Protein AF-A0ABD1VP17-F1 (afdb_monomer_lite)

pLDDT: mean 73.1, std 15.46, range [35.97, 94.31]

Radius of gyration: 28.02 Å; chains: 1; bounding box: 83×43×74 Å

Sequence (123 aa):
MDHGLDNQTLYDLFFMTDRHSEAEVRAVKKIEDAIHTIIIKRSRPDWLPFVPGASYWVPPRRHSYGVAEIVREFSNALTEEEFNSLTTFQGWPSSAFYLNRDASSHSKGVTRSINGSSSDKEG

Structure (mmCIF, N/CA/C/O backbone):
data_AF-A0ABD1VP17-F1
#
_entry.id   AF-A0ABD1VP17-F1
#
loop_
_atom_site.group_PDB
_atom_site.id
_atom_site.type_symbol
_atom_site.label_atom_id
_atom_site.label_alt_id
_atom_site.label_comp_id
_atom_site.label_asym_id
_atom_site.label_entity_id
_atom_site.label_seq_id
_atom_site.pdbx_PDB_ins_code
_atom_site.Cartn_x
_atom_site.Cartn_y
_atom_site.Cartn_z
_atom_site.occupancy
_atom_site.B_iso_or_equiv
_atom_site.auth_seq_id
_atom_site.auth_comp_id
_atom_site.auth_asym_id
_atom_site.auth_atom_id
_atom_site.pdbx_PDB_model_num
ATOM 1 N N . MET A 1 1 ? 22.890 2.481 43.446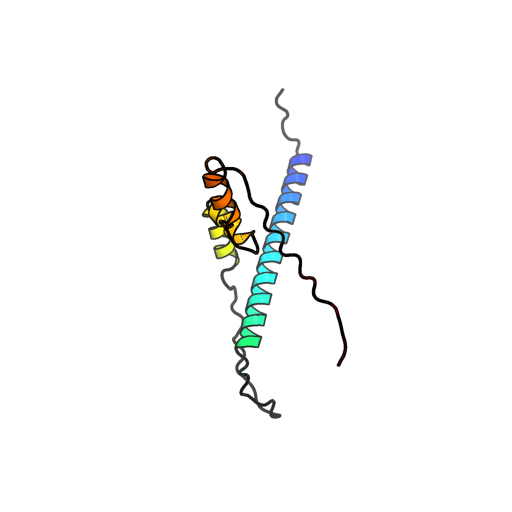 1.00 43.75 1 MET A N 1
ATOM 2 C CA . MET A 1 1 ? 23.647 1.472 42.685 1.00 43.75 1 MET A CA 1
ATOM 3 C C . MET A 1 1 ? 23.374 1.771 41.228 1.00 43.75 1 MET A C 1
ATOM 5 O O . MET A 1 1 ? 22.300 1.437 40.750 1.00 43.75 1 MET A O 1
ATOM 9 N N . ASP A 1 2 ? 24.273 2.516 40.589 1.00 55.53 2 ASP A N 1
ATOM 10 C CA . ASP A 1 2 ? 24.198 2.767 39.150 1.00 55.53 2 ASP A CA 1
ATOM 11 C C . ASP A 1 2 ? 24.651 1.498 38.432 1.00 55.53 2 ASP A C 1
ATOM 13 O O . ASP A 1 2 ? 25.828 1.137 38.464 1.00 55.53 2 ASP A O 1
ATOM 17 N N . HIS A 1 3 ? 23.704 0.784 37.830 1.00 59.47 3 HIS A N 1
ATOM 18 C CA . HIS A 1 3 ? 24.015 -0.307 36.918 1.00 59.47 3 HIS A CA 1
ATOM 19 C C . HIS A 1 3 ? 24.343 0.312 35.559 1.00 59.47 3 HIS A C 1
ATOM 21 O O . HIS A 1 3 ? 23.462 0.522 34.729 1.00 59.47 3 HIS A O 1
ATOM 27 N N . GLY A 1 4 ? 25.618 0.666 35.373 1.00 59.66 4 GLY A N 1
ATOM 28 C CA . GLY A 1 4 ? 26.149 1.043 34.068 1.00 59.66 4 GLY A CA 1
ATOM 29 C C . GLY A 1 4 ? 25.909 -0.095 33.080 1.00 59.66 4 GLY A C 1
ATOM 30 O O . GLY A 1 4 ? 26.311 -1.227 33.344 1.00 59.66 4 GLY A O 1
ATOM 31 N N . LEU A 1 5 ? 25.214 0.209 31.984 1.00 71.25 5 LEU A N 1
ATOM 32 C CA . LEU A 1 5 ? 24.965 -0.736 30.898 1.00 71.25 5 LEU A CA 1
ATOM 33 C C . LEU A 1 5 ? 26.312 -1.253 30.378 1.00 71.25 5 LEU A C 1
ATOM 35 O O . LEU A 1 5 ? 27.194 -0.473 30.015 1.00 71.25 5 LEU A O 1
ATOM 39 N N . ASP A 1 6 ? 26.492 -2.566 30.398 1.00 82.19 6 ASP A N 1
ATOM 40 C CA . ASP A 1 6 ? 27.673 -3.240 29.883 1.00 82.19 6 ASP A CA 1
ATOM 41 C C . ASP A 1 6 ? 27.679 -3.240 28.346 1.00 82.19 6 ASP A C 1
ATOM 43 O O . ASP A 1 6 ? 26.644 -3.213 27.685 1.00 82.19 6 ASP A O 1
ATOM 47 N N . ASN A 1 7 ? 28.865 -3.285 27.737 1.00 77.00 7 ASN A N 1
ATOM 48 C CA . ASN A 1 7 ? 28.983 -3.204 26.275 1.00 77.00 7 ASN A CA 1
ATOM 49 C C . ASN A 1 7 ? 28.226 -4.333 25.548 1.00 77.00 7 ASN A C 1
ATOM 51 O O . ASN A 1 7 ? 27.803 -4.143 24.412 1.00 77.00 7 ASN A O 1
ATOM 55 N N . GLN A 1 8 ? 28.028 -5.489 26.194 1.00 75.06 8 GLN A N 1
ATOM 56 C CA . GLN A 1 8 ? 27.281 -6.605 25.615 1.00 75.06 8 GLN A CA 1
ATOM 57 C C . GLN A 1 8 ? 25.791 -6.273 25.456 1.00 75.06 8 GLN A C 1
ATOM 59 O O . GLN A 1 8 ? 25.221 -6.551 24.403 1.00 75.06 8 GLN A O 1
ATOM 64 N N . THR A 1 9 ? 25.176 -5.613 26.442 1.00 79.12 9 THR A N 1
ATOM 65 C CA . THR A 1 9 ? 23.777 -5.172 26.333 1.00 79.12 9 THR A CA 1
ATOM 66 C C . THR A 1 9 ? 23.598 -4.056 25.308 1.00 79.12 9 THR A C 1
ATOM 68 O O . THR A 1 9 ? 22.570 -4.013 24.632 1.00 79.12 9 THR A O 1
ATOM 71 N N . LEU A 1 10 ? 24.609 -3.203 25.108 1.00 79.44 10 LEU A N 1
ATOM 72 C CA . LEU A 1 10 ? 24.603 -2.212 24.026 1.00 79.44 10 LEU A CA 1
ATOM 73 C C . LEU A 1 10 ? 24.636 -2.854 22.633 1.00 79.44 10 LEU A C 1
ATOM 75 O O . LEU A 1 10 ? 23.895 -2.411 21.755 1.00 79.44 10 LEU A O 1
ATOM 79 N N . TYR A 1 11 ? 25.441 -3.898 22.419 1.00 81.75 11 TYR A N 1
ATOM 80 C CA . TYR A 1 11 ? 25.446 -4.621 21.142 1.00 81.75 11 TYR A CA 1
ATOM 81 C C . TYR A 1 11 ? 24.136 -5.363 20.900 1.00 81.75 11 TYR A C 1
ATOM 83 O O . TYR A 1 11 ? 23.600 -5.283 19.797 1.00 81.75 11 TYR A O 1
ATOM 91 N N . ASP A 1 12 ? 23.591 -6.034 21.915 1.00 80.81 12 ASP A N 1
ATOM 92 C CA . ASP A 1 12 ? 22.309 -6.729 21.784 1.00 80.81 12 ASP A CA 1
ATOM 93 C C . ASP A 1 12 ? 21.174 -5.749 21.462 1.00 80.81 12 ASP A C 1
ATOM 95 O O . ASP A 1 12 ? 20.361 -6.026 20.579 1.00 80.81 12 ASP A O 1
ATOM 99 N N . LEU A 1 13 ? 21.144 -4.573 22.101 1.00 81.25 13 LEU A N 1
ATOM 100 C CA . LEU A 1 13 ? 20.166 -3.528 21.796 1.00 81.25 13 LEU A CA 1
ATOM 101 C C . LEU A 1 13 ? 20.353 -2.976 20.376 1.00 81.25 13 LEU A C 1
ATOM 103 O O . LEU A 1 13 ? 19.371 -2.860 19.645 1.00 81.25 13 LEU A O 1
ATOM 107 N N . PHE A 1 14 ? 21.596 -2.707 19.965 1.00 83.94 14 PHE A N 1
ATOM 108 C CA . PHE A 1 14 ? 21.926 -2.230 18.619 1.00 83.94 14 PHE A CA 1
ATOM 109 C C . PHE A 1 14 ? 21.496 -3.229 17.534 1.00 83.94 14 PHE A C 1
ATOM 111 O O . PHE A 1 14 ? 20.790 -2.861 16.594 1.00 83.94 14 PHE A O 1
ATOM 118 N N . PHE A 1 15 ? 21.836 -4.511 17.693 1.00 80.62 15 PHE A N 1
ATOM 119 C CA . PHE A 1 15 ? 21.408 -5.576 16.781 1.00 80.62 15 PHE A CA 1
ATOM 120 C C . PHE A 1 15 ? 19.888 -5.766 16.778 1.00 80.62 15 PHE A C 1
ATOM 122 O O . PHE A 1 15 ? 19.303 -6.073 15.739 1.00 80.62 15 PHE A O 1
ATOM 129 N N . MET A 1 16 ? 19.219 -5.585 17.919 1.00 77.12 16 MET A N 1
ATOM 130 C CA . MET A 1 16 ? 17.761 -5.659 17.993 1.00 77.12 16 MET A CA 1
ATOM 131 C C . MET A 1 16 ? 17.098 -4.505 17.231 1.00 77.12 16 MET A C 1
ATOM 133 O O . MET A 1 16 ? 16.157 -4.748 16.473 1.00 77.12 16 MET A O 1
ATOM 137 N N . THR A 1 17 ? 17.610 -3.277 17.366 1.00 76.38 17 THR A N 1
ATOM 138 C CA . THR A 1 17 ? 17.130 -2.111 16.607 1.00 76.38 17 THR A CA 1
ATOM 139 C C . THR A 1 17 ? 17.409 -2.226 15.111 1.00 76.38 17 THR A C 1
ATOM 141 O O . THR A 1 17 ? 16.541 -1.885 14.311 1.00 76.38 17 THR A O 1
ATOM 144 N N . ASP A 1 18 ? 18.562 -2.776 14.720 1.00 80.75 18 ASP A N 1
ATOM 145 C CA . ASP A 1 18 ? 18.911 -2.997 13.313 1.00 80.75 18 ASP A CA 1
ATOM 146 C C . ASP A 1 18 ? 17.946 -3.998 12.658 1.00 80.75 18 ASP A C 1
ATOM 148 O O . ASP A 1 18 ? 17.338 -3.699 11.629 1.00 80.75 18 ASP A O 1
ATOM 152 N N . ARG A 1 19 ? 17.661 -5.124 13.330 1.00 76.31 19 ARG A N 1
ATOM 153 C CA . ARG A 1 19 ? 16.650 -6.090 12.866 1.00 76.31 19 ARG A CA 1
ATOM 154 C C . AR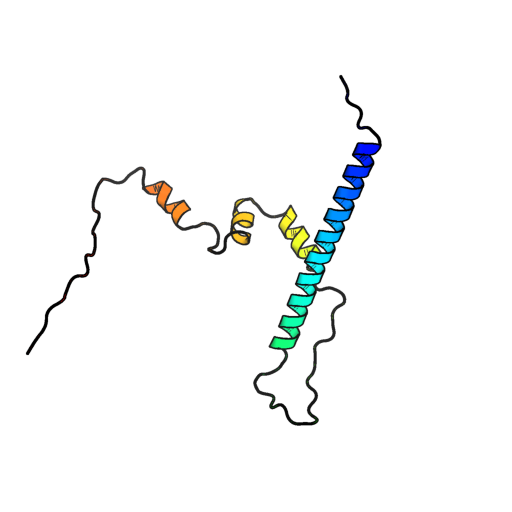G A 1 19 ? 15.239 -5.507 12.810 1.00 76.31 19 ARG A C 1
ATOM 156 O O . ARG A 1 19 ? 14.480 -5.865 11.909 1.00 76.31 19 ARG A O 1
ATOM 163 N N . HIS A 1 20 ? 14.877 -4.632 13.750 1.00 74.56 20 HIS A N 1
ATOM 164 C CA . HIS A 1 20 ? 13.587 -3.938 13.719 1.00 74.56 20 HIS A CA 1
ATOM 165 C C . HIS A 1 20 ? 13.494 -3.015 12.498 1.00 74.56 20 HIS A C 1
ATOM 167 O O . HIS A 1 20 ? 12.514 -3.071 11.757 1.00 74.56 20 HIS A O 1
ATOM 173 N N . SER A 1 21 ? 14.556 -2.256 12.219 1.00 83.12 21 SER A N 1
ATOM 174 C CA . SER A 1 21 ? 14.621 -1.379 11.048 1.00 83.12 21 SER A CA 1
ATOM 175 C C . SER A 1 21 ? 14.579 -2.156 9.723 1.00 83.12 21 SER A C 1
ATOM 177 O O . SER A 1 21 ? 13.873 -1.765 8.794 1.00 83.12 21 SER A O 1
ATOM 179 N N . GLU A 1 22 ? 15.243 -3.315 9.633 1.00 86.06 22 GLU A N 1
ATOM 180 C CA . GLU A 1 22 ? 15.200 -4.166 8.438 1.00 86.06 22 GLU A CA 1
ATOM 181 C C . GLU A 1 22 ? 13.785 -4.718 8.197 1.00 86.06 22 GLU A C 1
ATOM 183 O O . GLU A 1 22 ? 13.300 -4.765 7.059 1.00 86.06 22 GLU A O 1
ATOM 188 N N . ALA A 1 23 ? 13.100 -5.116 9.272 1.00 86.94 23 ALA A N 1
ATOM 189 C CA . ALA A 1 23 ? 11.725 -5.591 9.214 1.00 86.94 23 ALA A CA 1
ATOM 190 C C . ALA A 1 23 ? 10.765 -4.490 8.736 1.00 86.94 23 ALA A C 1
ATOM 192 O O . ALA A 1 23 ? 9.927 -4.758 7.871 1.00 86.94 23 ALA A O 1
ATOM 193 N N . GLU A 1 24 ? 10.922 -3.259 9.228 1.00 86.75 24 GLU A N 1
ATOM 194 C CA . GLU A 1 24 ? 10.152 -2.088 8.789 1.00 86.75 24 GLU A CA 1
ATOM 195 C C . GLU A 1 24 ? 10.373 -1.785 7.303 1.00 86.75 24 GLU A C 1
ATOM 197 O O . GLU A 1 24 ? 9.411 -1.694 6.537 1.00 86.75 24 GLU A O 1
ATOM 202 N N . VAL A 1 25 ? 11.630 -1.722 6.852 1.00 88.56 25 VAL A N 1
ATOM 203 C CA . VAL A 1 25 ? 11.973 -1.494 5.437 1.00 88.56 25 VAL A CA 1
ATOM 204 C C . VAL A 1 25 ? 11.365 -2.581 4.548 1.00 88.56 25 VAL A C 1
ATOM 206 O O . VAL A 1 25 ? 10.801 -2.298 3.485 1.00 88.56 25 VAL A O 1
ATOM 209 N N . ARG A 1 26 ? 11.418 -3.843 4.989 1.00 90.12 26 ARG A N 1
ATOM 210 C CA . ARG A 1 26 ? 10.816 -4.971 4.270 1.00 90.12 26 ARG A CA 1
ATOM 211 C C . ARG A 1 26 ? 9.289 -4.877 4.234 1.00 90.12 26 ARG A C 1
ATOM 213 O O . ARG A 1 26 ? 8.695 -5.241 3.217 1.00 90.12 26 ARG A O 1
ATOM 220 N N . ALA A 1 27 ? 8.650 -4.411 5.305 1.00 90.31 27 ALA A N 1
ATOM 221 C CA . ALA A 1 27 ? 7.204 -4.213 5.365 1.00 90.31 27 ALA A CA 1
ATOM 222 C C . ALA A 1 27 ? 6.749 -3.101 4.409 1.00 90.31 27 ALA A C 1
ATOM 224 O O . ALA A 1 27 ? 5.858 -3.336 3.592 1.00 90.31 27 ALA A O 1
ATOM 225 N N . VAL A 1 28 ? 7.416 -1.943 4.425 1.00 91.00 28 VAL A N 1
ATOM 226 C CA . VAL A 1 28 ? 7.136 -0.826 3.505 1.00 91.00 28 VAL A CA 1
ATOM 227 C C . VAL A 1 28 ? 7.281 -1.273 2.053 1.00 91.00 28 VAL A C 1
ATOM 229 O O . VAL A 1 28 ? 6.373 -1.063 1.250 1.00 91.00 28 VAL A O 1
ATOM 232 N N . LYS A 1 29 ? 8.366 -1.981 1.722 1.00 90.69 29 LYS A N 1
ATOM 233 C CA . LYS A 1 29 ? 8.590 -2.501 0.368 1.00 90.69 29 LYS A CA 1
ATOM 234 C C . LYS A 1 29 ? 7.472 -3.439 -0.094 1.00 90.69 29 LYS A C 1
ATOM 236 O O . LYS A 1 29 ? 7.027 -3.352 -1.235 1.00 90.69 29 LYS A O 1
ATOM 241 N N . LYS A 1 30 ? 6.980 -4.315 0.790 1.00 93.44 30 LYS A N 1
ATOM 242 C CA . LYS A 1 30 ? 5.841 -5.196 0.480 1.00 93.44 30 LYS A CA 1
ATOM 243 C C . LYS A 1 30 ? 4.568 -4.407 0.182 1.00 93.44 30 LYS A C 1
ATOM 245 O O . LYS A 1 30 ? 3.825 -4.790 -0.720 1.00 93.44 30 LYS A O 1
ATOM 250 N N . ILE A 1 31 ? 4.319 -3.321 0.913 1.00 94.31 31 ILE A N 1
ATOM 251 C CA . ILE A 1 31 ? 3.168 -2.442 0.671 1.00 94.31 31 ILE A CA 1
ATOM 252 C C . ILE A 1 31 ? 3.315 -1.745 -0.687 1.00 94.31 31 ILE A C 1
ATOM 254 O O . ILE A 1 31 ? 2.376 -1.755 -1.480 1.00 94.31 31 ILE A O 1
ATOM 258 N N . GLU A 1 32 ? 4.494 -1.209 -1.005 1.00 93.25 32 GLU A N 1
ATOM 259 C CA . GLU A 1 32 ? 4.767 -0.582 -2.305 1.00 93.25 32 GLU A CA 1
ATOM 260 C C . GLU A 1 32 ? 4.588 -1.556 -3.481 1.00 93.25 32 GLU A C 1
ATOM 262 O O . GLU A 1 32 ? 3.973 -1.209 -4.494 1.00 93.25 32 GLU A O 1
ATOM 267 N N . ASP A 1 33 ? 5.057 -2.797 -3.340 1.00 91.69 33 ASP A N 1
ATOM 268 C CA . ASP A 1 33 ? 4.863 -3.844 -4.346 1.00 91.69 33 ASP A CA 1
ATOM 269 C C . ASP A 1 33 ? 3.385 -4.236 -4.505 1.00 91.69 33 ASP A C 1
ATOM 271 O O . ASP A 1 33 ? 2.913 -4.459 -5.628 1.00 91.69 33 ASP A O 1
ATOM 275 N N . ALA A 1 34 ? 2.623 -4.277 -3.409 1.00 94.06 34 ALA A N 1
ATOM 276 C CA . ALA A 1 34 ? 1.184 -4.524 -3.448 1.00 94.06 34 ALA A CA 1
ATOM 277 C C . ALA A 1 34 ? 0.435 -3.385 -4.160 1.00 94.06 34 ALA A C 1
ATOM 279 O O . ALA A 1 34 ? -0.380 -3.652 -5.047 1.00 94.06 34 ALA A O 1
ATOM 280 N N . ILE A 1 35 ? 0.758 -2.125 -3.849 1.00 92.44 35 ILE A N 1
ATOM 281 C CA . ILE A 1 35 ? 0.203 -0.939 -4.520 1.00 92.44 35 ILE A CA 1
ATOM 282 C C . ILE A 1 35 ? 0.501 -0.993 -6.016 1.00 92.44 35 ILE A C 1
ATOM 284 O O . ILE A 1 35 ? -0.409 -0.848 -6.833 1.00 92.44 35 ILE A O 1
ATOM 288 N N . HIS A 1 36 ? 1.749 -1.267 -6.396 1.00 90.19 36 HIS A N 1
ATOM 289 C CA . HIS A 1 36 ? 2.121 -1.379 -7.802 1.00 90.19 36 HIS A CA 1
ATOM 290 C C . HIS A 1 36 ? 1.338 -2.490 -8.516 1.00 90.19 36 HIS A C 1
ATOM 292 O O . HIS A 1 36 ? 0.845 -2.291 -9.625 1.00 90.19 36 HIS A O 1
ATOM 298 N N . THR A 1 37 ? 1.152 -3.638 -7.859 1.00 88.75 37 THR A N 1
ATOM 299 C CA . THR A 1 37 ? 0.352 -4.749 -8.393 1.00 88.75 37 THR A CA 1
ATOM 300 C C . THR A 1 37 ? -1.102 -4.337 -8.624 1.00 88.75 37 THR A C 1
ATOM 302 O O . THR A 1 37 ? -1.677 -4.662 -9.665 1.00 88.75 37 THR A O 1
ATOM 305 N N . ILE A 1 38 ? -1.705 -3.606 -7.683 1.00 90.50 38 ILE A N 1
ATOM 306 C CA . ILE A 1 38 ? -3.069 -3.077 -7.817 1.00 90.50 38 ILE A CA 1
ATOM 307 C C . ILE A 1 38 ? -3.140 -2.088 -8.980 1.00 90.50 38 ILE A C 1
ATOM 309 O O . ILE A 1 38 ? -4.045 -2.195 -9.805 1.00 90.50 38 ILE A O 1
ATOM 313 N N . ILE A 1 39 ? -2.176 -1.171 -9.083 1.00 88.88 39 ILE A N 1
ATOM 314 C CA . ILE A 1 39 ? -2.095 -0.194 -10.172 1.00 88.88 39 ILE A CA 1
ATOM 315 C C . ILE A 1 39 ? -2.041 -0.908 -11.522 1.00 88.88 39 ILE A C 1
ATOM 317 O O . ILE A 1 39 ? -2.838 -0.578 -12.393 1.00 88.88 39 ILE A O 1
ATOM 321 N N . ILE A 1 40 ? -1.182 -1.918 -11.696 1.00 85.81 40 ILE A N 1
ATOM 322 C CA . ILE A 1 40 ? -1.113 -2.698 -12.943 1.00 85.81 40 ILE A CA 1
ATOM 323 C C . ILE A 1 40 ? -2.461 -3.355 -13.242 1.00 85.81 40 ILE A C 1
ATOM 325 O O . ILE A 1 40 ? -3.002 -3.187 -14.335 1.00 85.81 40 ILE A O 1
ATOM 329 N N . LYS A 1 41 ? -3.020 -4.086 -12.269 1.00 83.56 41 LYS A N 1
ATOM 330 C CA . LYS A 1 41 ? -4.270 -4.837 -12.452 1.00 83.56 41 LYS A CA 1
ATOM 331 C C . LYS A 1 41 ? -5.442 -3.930 -12.811 1.00 83.56 41 LYS A C 1
ATOM 333 O O . LYS A 1 41 ? -6.231 -4.299 -13.668 1.00 83.56 41 LYS A O 1
ATOM 338 N N . ARG A 1 42 ? -5.540 -2.758 -12.178 1.00 83.56 42 ARG A N 1
ATOM 339 C CA . ARG A 1 42 ? -6.605 -1.772 -12.422 1.00 83.56 42 ARG A CA 1
ATOM 340 C C . ARG A 1 42 ? -6.369 -0.920 -13.664 1.00 83.56 42 ARG A C 1
ATOM 342 O O . ARG A 1 42 ? -7.329 -0.415 -14.228 1.00 83.56 42 ARG A O 1
ATOM 349 N N . SER A 1 43 ? -5.114 -0.742 -14.075 1.00 79.06 43 SER A N 1
ATOM 350 C CA . SER A 1 43 ? -4.779 -0.031 -15.314 1.00 79.06 43 SER A CA 1
ATOM 351 C C . SER A 1 43 ? -5.029 -0.888 -16.548 1.00 79.06 43 SER A C 1
ATOM 353 O O . SER A 1 43 ? -5.145 -0.335 -17.638 1.00 79.06 43 SER A O 1
ATOM 355 N N . ARG A 1 44 ? -5.126 -2.220 -16.405 1.00 74.06 44 ARG A N 1
ATOM 356 C CA . ARG A 1 44 ? -5.573 -3.081 -17.498 1.00 74.06 44 ARG A CA 1
ATOM 357 C C . ARG A 1 44 ? -7.064 -2.822 -17.729 1.00 74.06 44 ARG A C 1
ATOM 359 O O . ARG A 1 44 ? -7.864 -3.121 -16.845 1.00 74.06 44 ARG A O 1
ATOM 366 N N . PRO A 1 45 ? -7.456 -2.295 -18.894 1.00 71.88 45 PRO A N 1
ATOM 367 C CA . PRO A 1 45 ? -8.859 -2.080 -19.160 1.00 71.88 45 PRO A CA 1
ATOM 368 C C . PRO A 1 45 ? -9.566 -3.415 -19.408 1.00 71.88 45 PRO A C 1
ATOM 370 O O . PRO A 1 45 ? -9.096 -4.235 -20.198 1.00 71.88 45 PRO A O 1
ATOM 373 N N . ASP A 1 46 ? -10.726 -3.612 -18.779 1.00 69.56 46 ASP A N 1
ATOM 374 C CA . ASP A 1 46 ? -11.567 -4.803 -18.983 1.00 69.56 46 ASP A CA 1
ATOM 375 C C . ASP A 1 46 ? -12.136 -4.893 -20.412 1.00 69.56 46 ASP A C 1
ATOM 377 O O . ASP A 1 46 ? -12.573 -5.953 -20.851 1.00 69.56 46 ASP A O 1
ATOM 381 N N . TRP A 1 47 ? -12.078 -3.788 -21.159 1.00 63.75 47 TRP A N 1
ATOM 382 C CA . TRP A 1 47 ? -12.531 -3.666 -22.543 1.00 63.75 47 TRP A CA 1
ATOM 383 C C . TRP A 1 47 ? -11.470 -4.028 -23.593 1.00 63.75 47 TRP A C 1
ATOM 385 O O . TRP A 1 47 ? -11.769 -3.963 -24.784 1.00 63.75 47 TRP A O 1
ATOM 395 N N . LEU A 1 48 ? -10.247 -4.411 -23.197 1.00 66.06 48 LEU A N 1
ATOM 396 C CA . LEU A 1 48 ? -9.206 -4.799 -24.151 1.00 66.06 48 LEU A CA 1
ATOM 397 C C . LEU A 1 48 ? -9.155 -6.333 -24.307 1.00 66.06 48 LEU A C 1
ATOM 399 O O . LEU A 1 48 ? -8.659 -7.020 -23.404 1.00 66.06 48 LEU A O 1
ATOM 403 N N . PRO A 1 49 ? -9.654 -6.899 -25.425 1.00 65.81 49 PRO A N 1
ATOM 404 C CA . PRO A 1 49 ? -9.505 -8.322 -25.697 1.00 65.81 49 PRO A CA 1
ATOM 405 C C . PRO A 1 49 ? -8.019 -8.668 -25.830 1.00 65.81 49 PRO A C 1
ATOM 407 O O . PRO A 1 49 ? -7.239 -7.906 -26.402 1.00 65.81 49 PRO A O 1
ATOM 410 N N . PHE A 1 50 ? -7.621 -9.829 -25.304 1.00 61.28 50 PHE A N 1
ATOM 411 C CA . PHE A 1 50 ? -6.289 -10.392 -25.523 1.00 61.28 50 PHE A CA 1
ATOM 412 C C . PHE A 1 50 ? -6.161 -10.817 -26.992 1.00 61.28 50 PHE A C 1
ATOM 414 O O . PHE A 1 50 ? -6.337 -11.982 -27.339 1.00 61.28 50 PHE A O 1
ATOM 421 N N . VAL A 1 51 ? -5.905 -9.848 -27.867 1.00 69.88 51 VAL A N 1
ATOM 422 C CA . VAL A 1 51 ? -5.595 -10.086 -29.275 1.00 69.88 51 VAL A CA 1
ATOM 423 C C . VAL A 1 51 ? -4.092 -10.356 -29.380 1.00 69.88 51 VAL A C 1
ATOM 425 O O . VAL A 1 51 ? -3.301 -9.564 -28.855 1.00 69.88 51 VAL A O 1
ATOM 428 N N . PRO A 1 52 ? -3.661 -11.445 -30.038 1.00 74.06 52 PRO A N 1
ATOM 429 C CA . PRO A 1 52 ? -2.247 -11.690 -30.295 1.00 74.06 52 PRO A CA 1
ATOM 430 C C . PRO A 1 52 ? -1.616 -10.480 -30.999 1.00 74.06 52 PRO A C 1
ATOM 432 O O . PRO A 1 52 ? -2.091 -10.059 -32.049 1.00 74.06 52 PRO A O 1
ATOM 435 N N . GLY A 1 53 ? -0.567 -9.902 -30.407 1.00 69.31 53 GLY A N 1
ATOM 436 C CA . GLY A 1 53 ? 0.117 -8.714 -30.937 1.00 69.31 53 GLY A CA 1
ATOM 437 C C . GLY A 1 53 ? -0.338 -7.366 -30.360 1.00 69.31 53 GLY A C 1
ATOM 438 O O . GLY A 1 53 ? 0.273 -6.350 -30.679 1.00 69.31 53 GLY A O 1
ATOM 439 N N . ALA A 1 54 ? -1.347 -7.328 -29.484 1.00 67.56 54 ALA A N 1
ATOM 440 C CA . ALA A 1 54 ? -1.704 -6.112 -28.756 1.00 67.56 54 ALA A CA 1
ATOM 441 C C . ALA A 1 54 ? -0.804 -5.924 -27.520 1.00 67.56 54 ALA A C 1
ATOM 443 O O . ALA A 1 54 ? -0.734 -6.790 -26.647 1.00 67.56 54 ALA A O 1
ATOM 444 N N . SER A 1 55 ? -0.136 -4.775 -27.421 1.00 73.06 55 SER A N 1
ATOM 445 C CA . SER A 1 55 ? 0.556 -4.326 -26.211 1.00 73.06 55 SER A CA 1
ATOM 446 C C . SER A 1 55 ? -0.308 -3.294 -25.482 1.00 73.06 55 SER A C 1
ATOM 448 O O . SER A 1 55 ? -0.851 -2.379 -26.098 1.00 73.06 55 SER A O 1
ATOM 450 N N . TYR A 1 56 ? -0.465 -3.446 -24.164 1.00 75.50 56 TYR A N 1
ATOM 451 C CA . TYR A 1 56 ? -1.124 -2.441 -23.329 1.00 75.50 56 TYR A CA 1
ATOM 452 C C . TYR A 1 56 ? -0.080 -1.651 -22.549 1.00 75.50 56 TYR A C 1
ATOM 454 O O . TYR A 1 56 ? 0.992 -2.158 -22.210 1.00 75.50 56 TYR A O 1
ATOM 462 N N . TRP A 1 57 ? -0.396 -0.389 -22.276 1.00 77.19 57 TRP A N 1
ATOM 463 C CA . TRP A 1 57 ? 0.471 0.456 -21.475 1.00 77.19 57 TRP A CA 1
ATOM 464 C C . TRP A 1 57 ? 0.484 -0.041 -20.027 1.00 77.19 57 TRP A C 1
ATOM 466 O O . TRP A 1 57 ? -0.546 -0.064 -19.352 1.00 77.19 57 TRP A O 1
ATOM 476 N N . VAL A 1 58 ? 1.662 -0.441 -19.555 1.00 74.88 58 VAL A N 1
ATOM 477 C CA . VAL A 1 58 ? 1.912 -0.732 -18.144 1.00 74.88 58 VAL A CA 1
ATOM 478 C C . VAL A 1 58 ? 2.507 0.529 -17.520 1.00 74.88 58 VAL A C 1
ATOM 480 O O . VAL A 1 58 ? 3.534 1.006 -18.012 1.00 74.88 58 VAL A O 1
ATOM 483 N N . PRO A 1 59 ? 1.913 1.071 -16.444 1.00 81.81 59 PRO A N 1
ATOM 484 C CA . PRO A 1 59 ? 2.501 2.191 -15.730 1.00 81.81 59 PRO A CA 1
ATOM 485 C C . PRO A 1 59 ? 3.933 1.856 -15.280 1.00 81.81 59 PRO A C 1
ATOM 487 O O . PRO A 1 59 ? 4.130 0.837 -14.607 1.00 81.81 59 PRO A O 1
ATOM 490 N N . PRO A 1 60 ? 4.940 2.681 -15.620 1.00 82.44 60 PRO A N 1
ATOM 491 C CA . PRO A 1 60 ? 6.310 2.444 -15.186 1.00 82.44 60 PRO A CA 1
ATOM 492 C C . PRO A 1 60 ? 6.400 2.457 -13.657 1.00 82.44 60 PRO A C 1
ATOM 494 O O . PRO A 1 60 ? 5.698 3.215 -12.979 1.00 82.44 60 PRO A O 1
ATOM 497 N N . ARG A 1 61 ? 7.273 1.606 -13.103 1.00 80.06 61 ARG A N 1
ATOM 498 C CA . ARG A 1 61 ? 7.533 1.576 -11.658 1.00 80.06 61 ARG A CA 1
ATOM 499 C C . ARG A 1 61 ? 8.067 2.933 -11.213 1.00 80.06 61 ARG A C 1
ATOM 501 O O . ARG A 1 61 ? 9.091 3.393 -11.709 1.00 80.06 61 ARG A O 1
ATOM 508 N N . ARG A 1 62 ? 7.377 3.555 -10.257 1.00 80.25 62 ARG A N 1
ATOM 509 C CA . ARG A 1 62 ? 7.916 4.699 -9.517 1.00 80.25 62 ARG A CA 1
ATOM 510 C C . ARG A 1 62 ? 8.994 4.199 -8.555 1.00 80.25 62 ARG A C 1
ATOM 512 O O . ARG A 1 62 ? 8.896 3.075 -8.067 1.00 80.25 62 ARG A O 1
ATOM 519 N N . HIS A 1 63 ? 10.010 5.024 -8.301 1.00 76.75 63 HIS A N 1
ATOM 520 C CA . HIS A 1 63 ? 11.103 4.684 -7.380 1.00 76.75 63 HIS A CA 1
ATOM 521 C C . HIS A 1 63 ? 10.625 4.504 -5.931 1.00 76.75 63 HIS A C 1
ATOM 523 O O . HIS A 1 63 ? 11.197 3.694 -5.211 1.00 76.75 63 HIS A O 1
ATOM 529 N N . SER A 1 64 ? 9.568 5.213 -5.531 1.00 83.31 64 SER A N 1
ATOM 530 C CA . SER A 1 64 ? 8.843 5.017 -4.274 1.00 83.31 64 SER A CA 1
ATOM 531 C C . SER A 1 64 ? 7.421 5.571 -4.406 1.00 83.31 64 SER A C 1
ATOM 533 O O . SER A 1 64 ? 7.149 6.420 -5.265 1.00 83.31 64 SER A O 1
ATOM 535 N N . TYR A 1 65 ? 6.502 5.085 -3.572 1.00 84.50 65 TYR A N 1
ATOM 536 C CA . TYR A 1 65 ? 5.130 5.611 -3.481 1.00 84.50 65 TYR A CA 1
ATOM 537 C C . TYR A 1 65 ? 4.930 6.522 -2.264 1.00 84.50 65 TYR A C 1
ATOM 539 O O . TYR A 1 65 ? 3.803 6.910 -1.978 1.00 84.50 65 TYR A O 1
ATOM 547 N N . GLY A 1 66 ? 6.006 6.853 -1.541 1.00 89.69 66 GLY A N 1
ATOM 548 C CA . GLY A 1 66 ? 5.936 7.674 -0.327 1.00 89.69 66 GLY A CA 1
ATOM 549 C C . GLY A 1 66 ? 5.320 6.947 0.873 1.00 89.69 66 GLY A C 1
ATOM 550 O O . GLY A 1 66 ? 4.953 7.584 1.853 1.00 89.69 66 GLY A O 1
ATOM 551 N N . VAL A 1 67 ? 5.218 5.612 0.833 1.00 90.75 67 VAL A N 1
ATOM 552 C CA . VAL A 1 67 ? 4.558 4.826 1.893 1.00 90.75 67 VAL A CA 1
ATOM 553 C C . VAL A 1 67 ? 5.245 5.016 3.246 1.00 90.75 67 VAL A C 1
ATOM 555 O O . VAL A 1 67 ? 4.563 5.125 4.257 1.00 90.75 67 VAL A O 1
ATOM 558 N N . ALA A 1 68 ? 6.577 5.109 3.276 1.00 89.00 68 ALA A N 1
ATOM 559 C CA . ALA A 1 68 ? 7.322 5.352 4.513 1.00 89.00 68 ALA A CA 1
ATOM 560 C C . ALA A 1 68 ? 6.968 6.698 5.170 1.00 89.00 68 ALA A C 1
ATOM 562 O O . ALA A 1 68 ? 6.860 6.778 6.390 1.00 89.00 68 ALA A O 1
ATOM 563 N N . GLU A 1 69 ? 6.769 7.748 4.369 1.00 88.88 69 GLU A N 1
ATOM 564 C CA . GLU A 1 69 ? 6.390 9.074 4.864 1.00 88.88 69 GLU A CA 1
ATOM 565 C C . GLU A 1 69 ? 4.980 9.058 5.447 1.00 88.88 69 GLU A C 1
ATOM 567 O O . GLU A 1 69 ? 4.778 9.530 6.560 1.00 88.88 69 GLU A O 1
ATOM 572 N N . ILE A 1 70 ? 4.050 8.407 4.753 1.00 88.69 70 ILE A N 1
ATOM 573 C CA . ILE A 1 70 ? 2.671 8.227 5.205 1.00 88.69 70 ILE A CA 1
ATOM 574 C C . ILE A 1 70 ? 2.622 7.431 6.521 1.00 88.69 70 ILE A C 1
ATOM 576 O O . ILE A 1 70 ? 1.969 7.842 7.476 1.00 88.69 70 ILE A O 1
ATOM 580 N N . VAL A 1 71 ? 3.348 6.310 6.610 1.00 87.25 71 VAL A N 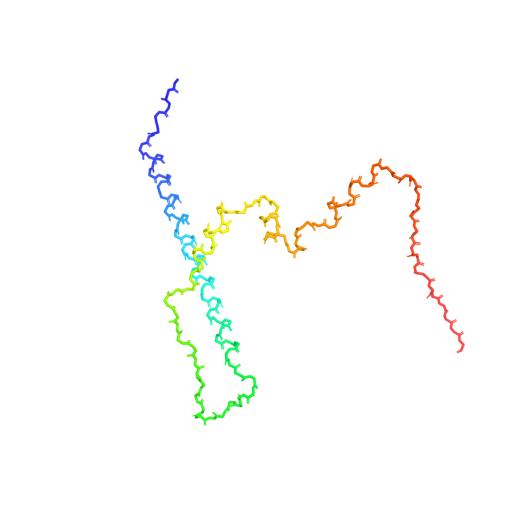1
ATOM 581 C CA . VAL A 1 71 ? 3.431 5.504 7.843 1.00 87.25 71 VAL A CA 1
ATOM 582 C C . VAL A 1 71 ? 4.004 6.328 8.997 1.00 87.25 71 VAL A C 1
ATOM 584 O O . VAL A 1 71 ? 3.483 6.254 10.108 1.00 87.25 71 VAL A O 1
ATOM 587 N N . ARG A 1 72 ? 5.028 7.147 8.730 1.00 86.50 72 ARG A N 1
ATOM 588 C CA . ARG A 1 72 ? 5.633 8.052 9.714 1.00 86.50 72 ARG A CA 1
ATOM 589 C C . ARG A 1 72 ? 4.671 9.149 10.170 1.00 86.50 72 ARG A C 1
ATOM 591 O O . ARG A 1 72 ? 4.669 9.498 11.348 1.00 86.50 72 ARG A O 1
ATOM 598 N N . GLU A 1 73 ? 3.901 9.739 9.263 1.00 87.00 73 GLU A N 1
ATOM 599 C CA . GLU A 1 73 ? 2.896 10.745 9.619 1.00 87.00 73 GLU A CA 1
ATOM 600 C C . GLU A 1 73 ? 1.844 10.136 10.542 1.00 87.00 73 GLU A C 1
ATOM 602 O O . GLU A 1 73 ? 1.580 10.674 11.615 1.00 87.00 73 GLU A O 1
ATOM 607 N N . PHE A 1 74 ? 1.335 8.954 10.199 1.00 82.44 74 PHE A N 1
ATOM 608 C CA . PHE A 1 74 ? 0.369 8.254 11.035 1.00 82.44 74 PHE A CA 1
ATOM 609 C C . PHE A 1 74 ? 0.944 7.851 12.396 1.00 82.44 74 PHE A C 1
ATOM 611 O O . PHE A 1 74 ? 0.302 8.074 13.417 1.00 82.44 74 PHE A O 1
ATOM 618 N N . SER A 1 75 ? 2.170 7.333 12.467 1.00 80.94 75 SER A N 1
ATOM 619 C CA . SER A 1 75 ? 2.747 6.896 13.744 1.00 80.94 75 SER A CA 1
ATOM 620 C C . SER A 1 75 ? 2.982 8.029 14.752 1.00 80.94 75 SER A C 1
ATOM 622 O O . SER A 1 75 ? 3.077 7.754 15.942 1.00 80.94 75 SER A O 1
ATOM 624 N N . ASN A 1 76 ? 3.105 9.280 14.294 1.00 79.12 76 ASN A N 1
ATOM 625 C CA . ASN A 1 76 ? 3.447 10.420 15.152 1.00 79.12 76 ASN A CA 1
ATOM 626 C C . ASN A 1 76 ? 2.292 11.408 15.373 1.00 79.12 76 ASN A C 1
ATOM 628 O O . ASN A 1 76 ? 2.332 12.161 16.344 1.00 79.12 76 ASN A O 1
ATOM 632 N N . ALA A 1 77 ? 1.301 11.444 14.478 1.00 79.44 77 ALA A N 1
ATOM 633 C CA . ALA A 1 77 ? 0.246 12.459 14.493 1.00 79.44 77 ALA A CA 1
ATOM 634 C C . ALA A 1 77 ? -1.116 11.959 14.999 1.00 79.44 77 ALA A C 1
ATOM 636 O O . ALA A 1 77 ? -2.003 12.781 15.212 1.00 79.44 77 ALA A O 1
ATOM 637 N N . LEU A 1 78 ? -1.305 10.647 15.176 1.00 78.00 78 LEU A N 1
ATOM 638 C CA . LEU A 1 78 ? -2.610 10.093 15.536 1.00 78.00 78 LEU A CA 1
ATOM 639 C C . LEU A 1 78 ? -2.868 10.172 17.041 1.00 78.00 78 LEU A C 1
ATOM 641 O O . LEU A 1 78 ? -2.076 9.702 17.860 1.00 78.00 78 LEU A O 1
ATOM 645 N N . THR A 1 79 ? -4.029 10.710 17.398 1.00 83.44 79 THR A N 1
ATOM 646 C CA . THR A 1 79 ? -4.617 10.534 18.727 1.00 83.44 79 THR A CA 1
ATOM 647 C C . THR A 1 79 ? -5.054 9.078 18.930 1.00 83.44 79 THR A 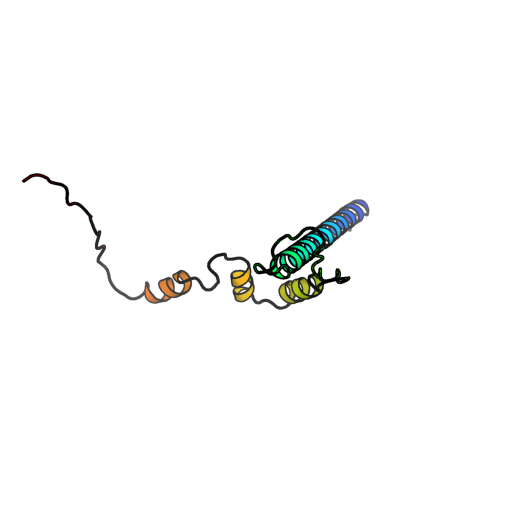C 1
ATOM 649 O O . THR A 1 79 ? -5.239 8.325 17.971 1.00 83.44 79 THR A O 1
ATOM 652 N N . GLU A 1 80 ? -5.236 8.655 20.185 1.00 81.31 80 GLU A N 1
ATOM 653 C CA . GLU A 1 80 ? -5.641 7.279 20.520 1.00 81.31 80 GLU A CA 1
ATOM 654 C C . GLU A 1 80 ? -6.930 6.853 19.790 1.00 81.31 80 GLU A C 1
ATOM 656 O O . GLU A 1 80 ? -7.028 5.738 19.275 1.00 81.31 80 GLU A O 1
ATOM 661 N N . GLU A 1 81 ? -7.900 7.762 19.673 1.00 79.69 81 GLU A N 1
ATOM 662 C CA . GLU A 1 81 ? -9.165 7.505 18.977 1.00 79.69 81 GLU A CA 1
ATOM 663 C C . GLU A 1 81 ? -8.967 7.271 17.468 1.00 79.69 81 GLU A C 1
ATOM 665 O O . GLU A 1 81 ? -9.585 6.383 16.869 1.00 79.69 81 GLU A O 1
ATOM 670 N N . GLU A 1 82 ? -8.071 8.024 16.833 1.00 79.56 82 GLU A N 1
ATOM 671 C CA . GLU A 1 82 ? -7.776 7.875 15.406 1.00 79.56 82 GLU A CA 1
ATOM 672 C C . GLU A 1 82 ? -6.960 6.605 15.137 1.00 79.56 82 GLU A C 1
ATOM 674 O O . GLU A 1 82 ? -7.202 5.899 14.156 1.00 79.56 82 GLU A O 1
ATOM 679 N N . PHE A 1 83 ? -6.054 6.238 16.045 1.00 83.94 83 PHE A N 1
ATOM 680 C CA . PHE A 1 83 ? -5.344 4.962 15.985 1.00 83.94 83 PHE A CA 1
ATOM 681 C C . PHE A 1 83 ? -6.306 3.768 16.075 1.00 83.94 83 PHE A C 1
ATOM 683 O O . PHE A 1 83 ? -6.200 2.807 15.304 1.00 83.94 83 PHE A O 1
ATOM 690 N N . ASN A 1 84 ? -7.306 3.846 16.956 1.00 80.06 84 ASN A N 1
ATOM 691 C CA . ASN A 1 84 ? -8.349 2.826 17.069 1.00 80.06 84 ASN A CA 1
ATOM 692 C C . ASN A 1 84 ? -9.175 2.704 15.778 1.00 80.06 84 ASN A C 1
ATOM 694 O O . ASN A 1 84 ? -9.614 1.605 15.432 1.00 80.06 84 ASN A O 1
ATOM 698 N N . SER A 1 85 ? -9.326 3.793 15.018 1.00 80.06 85 SER A N 1
ATOM 699 C CA . SER A 1 85 ? -9.997 3.778 13.709 1.00 80.06 85 SER A CA 1
ATOM 700 C C . SER A 1 85 ? -9.218 2.992 12.651 1.00 80.06 85 SER A C 1
ATOM 702 O O . SER A 1 85 ? -9.832 2.352 11.800 1.00 80.06 85 SER A O 1
ATOM 704 N N . LEU A 1 86 ? -7.882 3.006 12.704 1.00 79.31 86 LEU A N 1
ATOM 705 C CA . LEU A 1 86 ? -7.029 2.270 11.761 1.00 79.31 86 LEU A CA 1
ATOM 706 C C . LEU A 1 86 ? -6.893 0.787 12.108 1.00 79.31 86 LEU A C 1
ATOM 708 O O . LEU A 1 86 ? -6.767 -0.052 11.218 1.00 79.31 86 LEU A O 1
ATOM 712 N N . THR A 1 87 ? -6.882 0.461 13.398 1.00 80.62 87 THR A N 1
ATOM 713 C CA . THR A 1 87 ? -6.653 -0.911 13.873 1.00 80.62 87 THR A CA 1
ATOM 714 C C . THR A 1 87 ? -7.931 -1.744 13.942 1.00 80.62 87 THR A C 1
ATOM 716 O O . THR A 1 87 ? -7.866 -2.975 13.894 1.00 80.62 87 THR A O 1
ATOM 719 N N . THR A 1 88 ? -9.101 -1.101 14.002 1.00 81.25 88 THR A N 1
ATOM 720 C CA . THR A 1 88 ? -10.392 -1.784 14.134 1.00 81.25 88 THR A CA 1
ATOM 721 C C . THR A 1 88 ? -11.048 -2.013 12.776 1.00 81.25 88 THR A C 1
ATOM 723 O O . THR A 1 88 ? -11.373 -1.075 12.058 1.00 81.25 88 THR A O 1
ATOM 726 N N . PHE A 1 89 ? -11.354 -3.272 12.451 1.00 79.12 89 PHE A N 1
ATOM 727 C CA . PHE A 1 89 ? -12.025 -3.642 11.194 1.00 79.12 89 PHE A CA 1
ATOM 728 C C . PHE A 1 89 ? -13.411 -2.989 11.008 1.00 79.12 89 PHE A C 1
ATOM 730 O O . PHE A 1 89 ? -13.826 -2.725 9.884 1.00 79.12 89 PHE A O 1
ATOM 737 N N . GLN A 1 90 ? -14.134 -2.735 12.105 1.00 77.88 90 GLN A N 1
ATOM 738 C CA . GLN A 1 90 ? -15.459 -2.096 12.103 1.00 77.88 90 GLN A CA 1
ATOM 739 C C . GLN A 1 90 ? -15.406 -0.558 12.195 1.00 77.88 90 GLN A C 1
ATOM 741 O O . GLN A 1 90 ? -16.457 0.081 12.194 1.00 77.88 90 GLN A O 1
ATOM 746 N N . GLY A 1 91 ? -14.208 0.032 12.253 1.00 74.88 91 GLY A N 1
ATOM 747 C CA . GLY A 1 91 ? -14.005 1.454 12.522 1.00 74.88 91 GLY A CA 1
ATOM 748 C C . GLY A 1 91 ? -14.164 1.828 14.002 1.00 74.88 91 GLY A C 1
ATOM 749 O O . GLY A 1 91 ? -14.620 1.034 14.828 1.00 74.88 91 GLY A O 1
ATOM 750 N N . TRP A 1 92 ? -13.766 3.056 14.332 1.00 79.25 92 TRP A N 1
ATOM 751 C CA . TRP A 1 92 ? -13.943 3.687 15.640 1.00 79.25 92 TRP A CA 1
ATOM 752 C C . TRP A 1 92 ? -14.642 5.048 15.446 1.00 79.25 92 TRP A C 1
ATOM 754 O O . TRP A 1 92 ? -14.371 5.715 14.448 1.00 79.25 92 TRP A O 1
ATOM 764 N N . PRO A 1 93 ? -15.544 5.477 16.348 1.00 77.12 93 PRO A N 1
ATOM 765 C CA . PRO A 1 93 ? -16.037 4.749 17.514 1.00 77.12 93 PRO A CA 1
ATOM 766 C C . PRO A 1 93 ? -17.060 3.667 17.142 1.00 77.12 93 PRO A C 1
ATOM 768 O O . PRO A 1 93 ? -17.898 3.842 16.258 1.00 77.12 93 PRO A O 1
ATOM 771 N N . SER A 1 94 ? -17.014 2.537 17.853 1.00 70.12 94 SER A N 1
ATOM 772 C CA . SER A 1 94 ? -18.046 1.501 17.716 1.00 70.12 94 SER A CA 1
ATOM 773 C C . SER A 1 94 ? -19.357 1.950 18.374 1.00 70.12 94 SER A C 1
ATOM 775 O O . SER A 1 94 ? -19.347 2.703 19.348 1.00 70.12 94 SER A O 1
ATOM 777 N N . SER A 1 95 ? -20.505 1.455 17.903 1.00 66.44 95 SER A N 1
ATOM 778 C CA . SER A 1 95 ? -21.820 1.779 18.487 1.00 66.44 95 SER A CA 1
ATO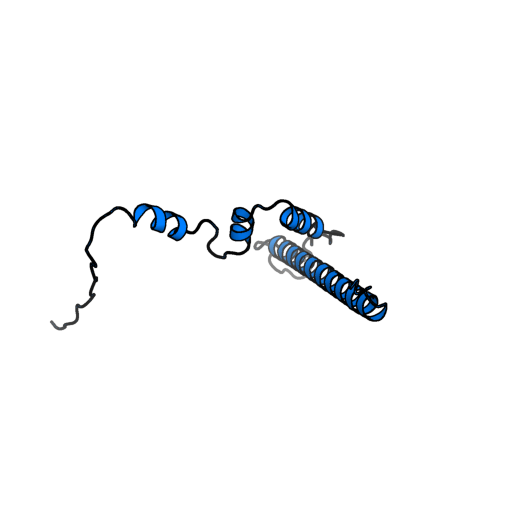M 779 C C . SER A 1 95 ? -21.936 1.430 19.981 1.00 66.44 95 SER A C 1
ATOM 781 O O . SER A 1 95 ? -22.684 2.082 20.710 1.00 66.44 95 SER A O 1
ATOM 783 N N . ALA A 1 96 ? -21.145 0.467 20.469 1.00 68.06 96 ALA A N 1
ATOM 784 C CA . ALA A 1 96 ? -21.038 0.131 21.889 1.00 68.06 96 ALA A CA 1
ATOM 785 C C . ALA A 1 96 ? -20.497 1.288 22.750 1.00 68.06 96 ALA A C 1
ATOM 787 O O . ALA A 1 96 ? -20.832 1.370 23.932 1.00 68.06 96 ALA A O 1
ATOM 788 N N . PHE A 1 97 ? -19.720 2.205 22.162 1.00 68.44 97 PHE A N 1
ATOM 789 C CA . PHE A 1 97 ? -19.213 3.394 22.848 1.00 68.44 97 PHE A CA 1
ATOM 790 C C . PHE A 1 97 ? -20.351 4.314 23.316 1.00 68.44 97 PHE A C 1
ATOM 792 O O . PHE A 1 97 ? -20.308 4.839 24.426 1.00 68.44 97 PHE A O 1
ATOM 799 N N . TYR A 1 98 ? -21.410 4.458 22.513 1.00 70.88 98 TYR A N 1
ATOM 800 C CA . TYR A 1 98 ? -22.563 5.295 22.865 1.00 70.88 98 TYR A CA 1
ATOM 801 C C . TYR A 1 98 ? -23.602 4.551 23.711 1.00 70.88 98 TYR A C 1
ATOM 803 O O . TYR A 1 98 ? -24.228 5.150 24.582 1.00 70.88 98 TYR A O 1
ATOM 811 N N . LEU A 1 99 ? -23.739 3.233 23.524 1.00 72.00 99 LEU A N 1
ATOM 812 C CA . LEU A 1 99 ? -24.720 2.415 24.249 1.00 72.00 99 LEU A CA 1
ATOM 813 C C . LEU A 1 99 ? -24.474 2.363 25.766 1.00 72.00 99 LEU A C 1
ATOM 815 O O . LEU A 1 99 ? -25.416 2.155 26.527 1.00 72.00 99 LEU A O 1
ATOM 819 N N . ASN A 1 100 ? -23.240 2.591 26.227 1.00 60.31 100 ASN A N 1
ATOM 820 C CA . ASN A 1 100 ? -22.916 2.543 27.654 1.00 60.31 100 ASN A CA 1
ATOM 821 C C . ASN A 1 100 ? -23.161 3.868 28.404 1.00 60.31 100 ASN A C 1
ATOM 823 O O . ASN A 1 100 ? -23.117 3.885 29.633 1.00 60.31 100 ASN A O 1
ATOM 827 N N . ARG A 1 101 ? -23.431 4.983 27.704 1.00 57.44 101 ARG A N 1
ATOM 828 C CA . ARG A 1 101 ? -23.694 6.280 28.361 1.00 57.44 101 ARG A CA 1
ATOM 829 C C . ARG A 1 101 ? -25.146 6.420 28.825 1.00 57.44 101 ARG A C 1
ATOM 831 O O . ARG A 1 101 ? -25.391 7.032 29.861 1.00 57.44 101 ARG A O 1
ATOM 838 N N . ASP A 1 102 ? -26.071 5.769 28.121 1.00 54.84 102 ASP A N 1
ATOM 839 C CA . ASP A 1 102 ? -27.513 5.854 28.391 1.00 54.84 102 ASP A CA 1
ATOM 840 C C . ASP A 1 102 ? -28.043 4.643 29.187 1.00 54.84 102 ASP A C 1
ATOM 842 O O . ASP A 1 102 ? -29.109 4.701 29.801 1.00 54.84 102 ASP A O 1
ATOM 846 N N . ALA A 1 103 ? -27.274 3.548 29.265 1.00 55.09 103 ALA A N 1
ATOM 847 C CA . ALA A 1 103 ? -27.654 2.350 30.0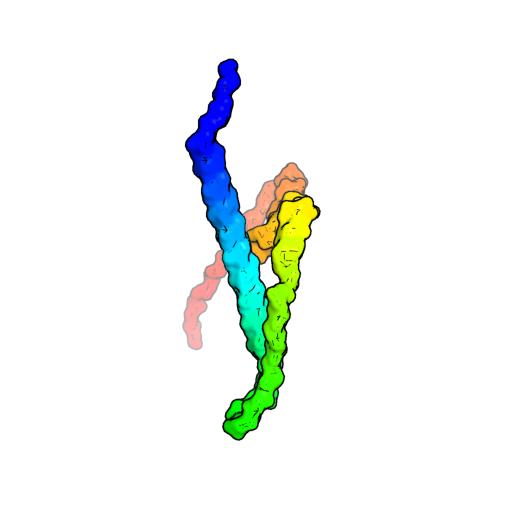20 1.00 55.09 103 ALA A CA 1
ATOM 848 C C . ALA A 1 103 ? -27.608 2.530 31.552 1.00 55.09 103 ALA A C 1
ATOM 850 O O . ALA A 1 103 ? -28.140 1.696 32.284 1.00 55.09 103 ALA A O 1
ATOM 851 N N . SER A 1 104 ? -27.027 3.627 32.057 1.00 54.41 104 SER A N 1
ATOM 852 C CA . SER A 1 104 ? -27.059 3.948 33.491 1.00 54.41 104 SER A CA 1
ATOM 853 C C . SER A 1 104 ? -28.325 4.705 33.924 1.00 54.41 104 SER A C 1
ATOM 855 O O . SER A 1 104 ? -28.481 4.969 35.119 1.00 54.41 104 SER A O 1
ATOM 857 N N . SER A 1 105 ? -29.243 5.059 33.015 1.00 54.47 105 SER A N 1
ATOM 858 C CA . SER A 1 105 ? -30.429 5.846 33.381 1.00 54.47 105 SER A CA 1
ATOM 859 C C . SER A 1 105 ? -31.698 5.555 32.571 1.00 54.47 105 SER A C 1
ATOM 861 O O . SER A 1 105 ? -32.518 6.453 32.401 1.00 54.47 105 SER A O 1
ATOM 863 N N . HIS A 1 106 ? -31.973 4.309 32.162 1.00 43.72 106 HIS A N 1
ATOM 864 C CA . HIS A 1 106 ? -33.374 3.916 31.939 1.00 43.72 106 HIS A CA 1
ATOM 865 C C . HIS A 1 106 ? -33.665 2.423 32.147 1.00 43.72 106 HIS A C 1
ATOM 867 O O . HIS A 1 106 ? -33.238 1.553 31.398 1.00 43.72 106 HIS A O 1
ATOM 873 N N . SER A 1 107 ? -34.382 2.193 33.249 1.00 44.56 107 SER A N 1
ATOM 874 C CA . SER A 1 107 ? -35.439 1.206 33.499 1.00 44.56 107 SER A CA 1
ATOM 875 C C . SER A 1 107 ? -35.427 -0.164 32.793 1.00 44.56 107 SER A C 1
ATOM 877 O O . SER A 1 107 ? -35.586 -0.330 31.592 1.00 44.56 107 SER A O 1
ATOM 879 N N . LYS A 1 108 ? -35.391 -1.169 33.674 1.00 48.31 108 LYS A N 1
ATOM 880 C CA . LYS A 1 108 ? -35.898 -2.545 33.580 1.00 48.31 108 LYS A CA 1
ATOM 881 C C . LYS A 1 108 ? -36.853 -2.879 32.416 1.00 48.31 108 LYS A C 1
ATOM 883 O O . LYS A 1 108 ? -37.928 -2.299 32.316 1.00 48.31 108 LYS A O 1
ATOM 888 N N . GLY A 1 109 ? -36.548 -4.008 31.764 1.00 46.16 109 GLY A N 1
ATOM 889 C CA . GLY A 1 109 ? -37.477 -4.842 30.986 1.00 46.16 109 GLY A CA 1
ATOM 890 C C . GLY A 1 109 ? -37.726 -4.278 29.589 1.00 46.16 109 GLY A C 1
ATOM 891 O O . GLY A 1 109 ? -38.137 -3.144 29.438 1.00 46.16 109 GLY A O 1
ATOM 892 N N . VAL A 1 110 ? -37.511 -5.002 28.498 1.00 45.91 110 VAL A N 1
ATOM 893 C CA . VAL A 1 110 ? -38.179 -6.261 28.168 1.00 45.91 110 VAL A CA 1
ATOM 894 C C . VAL A 1 110 ? -37.325 -6.989 27.126 1.00 45.91 110 VAL A C 1
ATOM 896 O O . VAL A 1 110 ? -37.074 -6.470 26.040 1.00 45.91 110 VAL A O 1
ATOM 899 N N . THR A 1 111 ? -36.907 -8.216 27.429 1.00 43.16 111 THR A N 1
ATOM 900 C CA . THR A 1 111 ? -36.395 -9.164 26.437 1.00 43.16 111 THR A CA 1
ATOM 901 C C . THR A 1 111 ? -37.567 -9.662 25.596 1.00 43.16 111 THR A C 1
ATOM 903 O O . THR A 1 111 ? -38.343 -10.515 26.022 1.00 43.16 111 THR A O 1
ATOM 906 N N . ARG A 1 112 ? -37.731 -9.127 24.383 1.00 42.94 112 ARG A N 1
ATOM 907 C CA . ARG A 1 112 ? -38.646 -9.707 23.395 1.00 42.94 112 ARG A CA 1
ATOM 908 C C . ARG A 1 112 ? -37.883 -10.735 22.564 1.00 42.94 112 ARG A C 1
ATOM 910 O O . ARG A 1 112 ? -37.347 -10.418 21.507 1.00 42.94 112 ARG A O 1
ATOM 917 N N . SER A 1 113 ? -37.831 -11.963 23.072 1.00 41.72 113 SER A N 1
ATOM 918 C CA . SER A 1 113 ? -37.417 -13.137 22.302 1.00 41.72 113 SER A CA 1
ATOM 919 C C . SER A 1 113 ? -38.391 -13.329 21.139 1.00 41.72 113 SER A C 1
ATOM 921 O O . SER A 1 113 ? -39.588 -13.533 21.347 1.00 41.72 113 SER A O 1
ATOM 923 N N . ILE A 1 114 ? -37.898 -13.201 19.907 1.00 48.44 114 ILE A N 1
ATOM 924 C CA . ILE A 1 114 ? -38.641 -13.594 18.710 1.00 48.44 114 ILE A CA 1
ATOM 925 C C . ILE A 1 114 ? -38.369 -15.081 18.511 1.00 48.44 114 ILE A C 1
ATOM 927 O O . ILE A 1 114 ? -37.329 -15.479 17.992 1.00 48.44 114 ILE A O 1
ATOM 931 N N . ASN A 1 115 ? -39.312 -15.896 18.966 1.00 39.44 115 ASN A N 1
ATOM 932 C CA . ASN A 1 115 ? -39.318 -17.329 18.735 1.00 39.44 115 ASN A CA 1
ATOM 933 C C . ASN A 1 115 ? -40.011 -17.549 17.386 1.00 39.44 115 ASN A C 1
ATOM 935 O O . ASN A 1 115 ? -41.232 -17.436 17.289 1.00 39.44 115 ASN A O 1
ATOM 939 N N . GLY A 1 116 ? -39.239 -17.823 16.337 1.00 45.19 116 GLY A N 1
ATOM 940 C CA . GLY A 1 116 ? -39.779 -18.352 15.090 1.00 45.19 116 GLY A CA 1
ATOM 941 C C . GLY A 1 116 ? -40.125 -19.826 15.274 1.00 45.19 116 GLY A C 1
ATOM 942 O O . GLY A 1 116 ? -39.229 -20.662 15.308 1.00 45.19 116 GLY A O 1
ATOM 943 N N . SER A 1 117 ? -41.413 -20.137 15.404 1.00 47.72 117 SER A N 1
ATOM 944 C CA . SER A 1 117 ? -41.941 -21.488 15.223 1.00 47.72 117 SER A CA 1
ATOM 945 C C . SER A 1 117 ? -43.225 -21.397 14.408 1.00 47.72 117 SER A C 1
ATOM 947 O O . SER A 1 117 ? -44.221 -20.842 14.865 1.00 47.72 117 SER A O 1
ATOM 949 N N . SER A 1 118 ? -43.181 -21.915 13.186 1.00 43.19 118 SER A N 1
ATOM 950 C CA . SER A 1 118 ? -44.364 -22.367 12.463 1.00 43.19 118 SER A CA 1
ATOM 951 C C . SER A 1 118 ? -43.924 -23.535 11.589 1.00 43.19 118 SER A C 1
ATOM 953 O O . SER A 1 118 ? -43.352 -23.359 10.515 1.00 43.19 118 SER A O 1
ATOM 955 N N . SER A 1 119 ? -44.118 -24.727 12.143 1.00 46.09 119 SER A N 1
ATOM 956 C CA . SER A 1 119 ? -44.258 -25.978 11.407 1.00 46.09 119 SER A CA 1
ATOM 957 C C . SER A 1 119 ? -45.749 -26.324 11.337 1.00 46.09 119 SER A C 1
ATOM 959 O O . SER A 1 119 ? -46.508 -25.870 12.193 1.00 46.09 119 SER A O 1
ATOM 961 N N . ASP A 1 120 ? -46.086 -27.160 10.347 1.00 49.06 120 ASP A N 1
ATOM 962 C CA . ASP A 1 120 ? -47.332 -27.923 10.102 1.00 49.06 120 ASP A CA 1
ATOM 963 C C . ASP A 1 120 ? -48.125 -27.393 8.887 1.00 49.06 120 ASP A C 1
ATOM 965 O O . ASP A 1 120 ? -48.614 -26.271 8.893 1.00 49.06 120 ASP A O 1
ATOM 969 N N . LYS A 1 121 ? -48.045 -28.010 7.696 1.00 43.03 121 LYS A N 1
ATOM 970 C CA . LYS A 1 121 ? -48.479 -29.341 7.203 1.00 43.03 121 LYS A CA 1
ATOM 971 C C . LYS A 1 121 ? -49.952 -29.404 6.748 1.00 43.03 121 LYS A C 1
ATOM 973 O O . LYS A 1 121 ? -50.861 -29.316 7.556 1.00 43.03 121 LYS A O 1
ATOM 978 N N . GLU A 1 122 ? -50.071 -29.728 5.454 1.00 35.97 122 GLU A N 1
ATOM 979 C CA . GLU A 1 122 ? -51.050 -30.620 4.802 1.00 35.97 122 GLU A CA 1
ATOM 980 C C . GLU A 1 122 ? -52.423 -30.069 4.367 1.00 35.97 122 GLU A C 1
ATOM 982 O O . GLU A 1 122 ? -53.147 -29.419 5.117 1.00 35.97 122 GLU A O 1
ATOM 987 N N . GLY A 1 123 ? -52.734 -30.372 3.100 1.00 37.28 123 GLY A N 1
ATOM 988 C CA . GLY A 1 123 ? -53.927 -30.032 2.328 1.00 37.28 123 GLY A CA 1
ATOM 989 C C . GLY A 1 123 ? -53.697 -30.380 0.864 1.00 37.28 123 GLY A C 1
ATOM 990 O O . GLY A 1 123 ? -52.977 -29.600 0.203 1.00 37.28 123 GLY A O 1
#

Secondary structure (DSSP, 8-state):
---PPPHHHHHHHHHHHHHHHHHHHHHHHHHHHHHHHHHHHHHS-TT----TTPPPPPPPPPS--SHHHHHHHHHHH--HHHHHHHH-TT-SS-HHHHHHHHTTSS-----------------

Organism: NCBI:txid126358

Foldseek 3Di:
DDPDDDVVVVVVVVVVVVVVVVVVVVVQVVVLVVVLVVQQVVQPDPPDPPDVPDDDDRPDRDPHPCSVVVVVCCVPPDDPQVVQQVVDPVGPPDPVVVVVVCVVDDDDDDPPDPDDDDDDDDD